Protein AF-A0A959TA60-F1 (afdb_monomer)

Structure (mmCIF, N/CA/C/O backbone):
data_AF-A0A959TA60-F1
#
_entry.id   AF-A0A959TA60-F1
#
loop_
_atom_site.group_PDB
_atom_site.id
_atom_site.type_symbol
_atom_site.label_atom_id
_atom_site.label_alt_id
_atom_site.label_comp_id
_atom_site.label_asym_id
_atom_site.label_entity_id
_atom_site.label_seq_id
_atom_site.pdbx_PDB_ins_code
_atom_site.Cartn_x
_atom_site.Cartn_y
_atom_site.Cartn_z
_atom_site.occupancy
_atom_site.B_iso_or_equiv
_atom_site.auth_seq_id
_atom_site.auth_comp_id
_atom_site.auth_asym_id
_atom_site.auth_atom_id
_atom_site.pdbx_PDB_model_num
ATOM 1 N N . LEU A 1 1 ? 6.168 11.344 -14.349 1.00 77.06 1 LEU A N 1
ATOM 2 C CA . LEU A 1 1 ? 4.794 11.083 -13.852 1.00 77.06 1 LEU A CA 1
ATOM 3 C C . LEU A 1 1 ? 4.027 10.081 -14.720 1.00 77.06 1 LEU A C 1
ATOM 5 O O . LEU A 1 1 ? 3.340 9.254 -14.144 1.00 77.06 1 LEU A O 1
ATOM 9 N N . LEU A 1 2 ? 4.184 10.083 -16.054 1.00 93.94 2 LEU A N 1
ATOM 10 C CA . LEU A 1 2 ? 3.499 9.138 -16.956 1.00 93.94 2 LEU A CA 1
ATOM 11 C C . LEU A 1 2 ? 3.677 7.653 -16.580 1.00 93.94 2 LEU A C 1
ATOM 13 O O . LEU A 1 2 ? 2.682 6.957 -16.420 1.00 93.94 2 LEU A O 1
ATOM 17 N N . GLY A 1 3 ? 4.916 7.189 -16.363 1.00 94.81 3 GLY A N 1
ATOM 18 C CA . GLY A 1 3 ? 5.175 5.788 -15.992 1.00 94.81 3 GLY A CA 1
ATOM 19 C C . GLY A 1 3 ? 4.431 5.335 -14.729 1.00 94.81 3 GLY A C 1
ATOM 20 O O . GLY A 1 3 ? 3.925 4.222 -14.689 1.00 94.81 3 GLY A O 1
ATOM 21 N N . PHE A 1 4 ? 4.265 6.221 -13.738 1.00 94.62 4 PHE A N 1
ATOM 22 C CA . PHE A 1 4 ? 3.499 5.918 -12.523 1.00 94.62 4 PHE A CA 1
ATOM 23 C C . PHE A 1 4 ? 2.015 5.704 -12.800 1.00 94.62 4 PHE A C 1
ATOM 25 O O . PHE A 1 4 ? 1.430 4.764 -12.276 1.00 94.62 4 PHE A O 1
ATOM 32 N N . ALA A 1 5 ? 1.410 6.566 -13.619 1.00 97.31 5 ALA A N 1
ATOM 33 C CA . ALA A 1 5 ? -0.002 6.445 -13.962 1.00 97.31 5 ALA A CA 1
ATOM 34 C C . ALA A 1 5 ? -0.274 5.136 -14.720 1.00 97.31 5 ALA A C 1
ATOM 36 O O . ALA A 1 5 ? -1.199 4.409 -14.374 1.00 97.31 5 ALA A O 1
ATOM 37 N N . LEU A 1 6 ? 0.587 4.802 -15.687 1.00 98.06 6 LEU A N 1
ATOM 38 C CA . LEU A 1 6 ? 0.499 3.555 -16.450 1.00 98.06 6 LEU A CA 1
ATOM 39 C C . LEU A 1 6 ? 0.672 2.323 -15.547 1.00 98.06 6 LEU A C 1
ATOM 41 O O . LEU A 1 6 ? -0.109 1.380 -15.642 1.00 98.06 6 LEU A O 1
ATOM 45 N N . GLN A 1 7 ? 1.640 2.350 -14.623 1.00 97.44 7 GLN A N 1
ATOM 46 C CA . GLN A 1 7 ? 1.8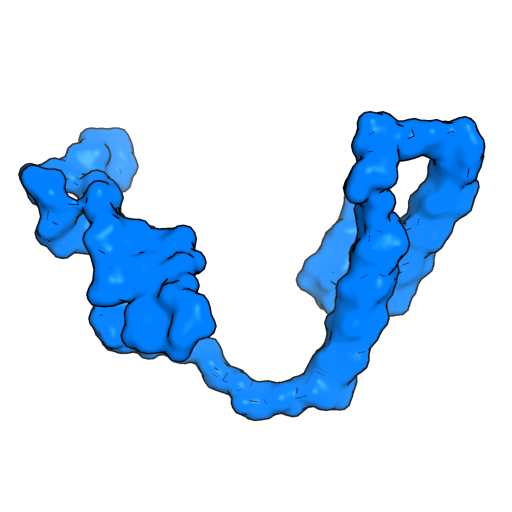56 1.264 -13.662 1.00 97.44 7 GLN A CA 1
ATOM 47 C C . GLN A 1 7 ? 0.634 1.047 -12.757 1.00 97.44 7 GLN A C 1
ATOM 49 O O . GLN A 1 7 ? 0.222 -0.092 -12.563 1.00 97.44 7 GLN A O 1
ATOM 54 N N . LEU A 1 8 ? 0.038 2.117 -12.217 1.00 96.00 8 LEU A N 1
ATOM 55 C CA . LEU A 1 8 ? -1.151 2.018 -11.357 1.00 96.00 8 LEU A CA 1
ATOM 56 C C . LEU A 1 8 ? -2.377 1.471 -12.101 1.00 96.00 8 LEU A C 1
ATOM 58 O O . LEU A 1 8 ? -3.207 0.803 -11.491 1.00 96.00 8 LEU A O 1
ATOM 62 N N . ASN A 1 9 ? -2.461 1.710 -13.410 1.00 97.06 9 ASN A N 1
ATOM 63 C CA . ASN A 1 9 ? -3.510 1.166 -14.272 1.00 97.06 9 ASN A CA 1
ATOM 64 C C . ASN A 1 9 ? -3.224 -0.263 -14.766 1.00 97.06 9 ASN A C 1
ATOM 66 O O . ASN A 1 9 ? -4.048 -0.838 -15.474 1.00 97.06 9 ASN A O 1
ATOM 70 N N . GLY A 1 10 ? -2.070 -0.844 -14.425 1.00 96.88 10 GLY A N 1
ATOM 71 C CA . GLY A 1 10 ? -1.670 -2.167 -14.904 1.00 96.88 10 GLY A CA 1
ATOM 72 C C . GLY A 1 10 ? -1.241 -2.210 -16.373 1.00 96.88 10 GLY A C 1
ATOM 73 O O . GLY A 1 10 ? -1.116 -3.289 -16.950 1.00 96.88 10 GLY A O 1
ATOM 74 N N . GLU A 1 11 ? -0.974 -1.059 -16.992 1.00 98.19 11 GLU A N 1
ATOM 75 C CA . GLU A 1 11 ? -0.438 -0.958 -18.352 1.00 98.19 11 GLU A CA 1
ATOM 76 C C . GLU A 1 11 ? 1.078 -1.219 -18.341 1.00 98.19 11 GLU A C 1
ATOM 78 O O . GLU A 1 11 ? 1.898 -0.334 -18.595 1.00 98.19 11 GLU A O 1
ATOM 83 N N . TRP A 1 12 ? 1.460 -2.449 -17.983 1.00 98.06 12 TRP A N 1
ATOM 84 C CA . TRP A 1 12 ? 2.826 -2.806 -17.587 1.00 98.06 12 TRP A CA 1
ATOM 85 C C . TRP A 1 12 ? 3.885 -2.481 -18.638 1.00 98.06 12 TRP A C 1
ATOM 87 O O . TRP A 1 12 ? 4.910 -1.885 -18.311 1.00 98.06 12 TRP A O 1
ATOM 97 N N . ASP A 1 13 ? 3.652 -2.852 -19.898 1.00 98.06 13 ASP A N 1
ATOM 98 C CA . ASP A 1 13 ? 4.640 -2.647 -20.959 1.00 98.06 13 ASP A CA 1
ATOM 99 C C . ASP A 1 13 ? 4.788 -1.154 -21.300 1.00 98.06 13 ASP A C 1
ATOM 101 O O . ASP A 1 13 ? 5.908 -0.661 -21.433 1.00 98.06 13 ASP A O 1
ATOM 105 N N . ALA A 1 14 ? 3.682 -0.402 -21.336 1.00 98.31 14 ALA A N 1
ATOM 106 C CA . ALA A 1 14 ? 3.711 1.045 -21.550 1.00 98.31 14 ALA A CA 1
ATOM 107 C C . ALA A 1 14 ? 4.407 1.779 -20.389 1.00 98.31 14 ALA A C 1
ATOM 109 O O . ALA A 1 14 ? 5.186 2.710 -20.614 1.00 98.31 14 ALA A O 1
ATOM 110 N N . ALA A 1 15 ? 4.175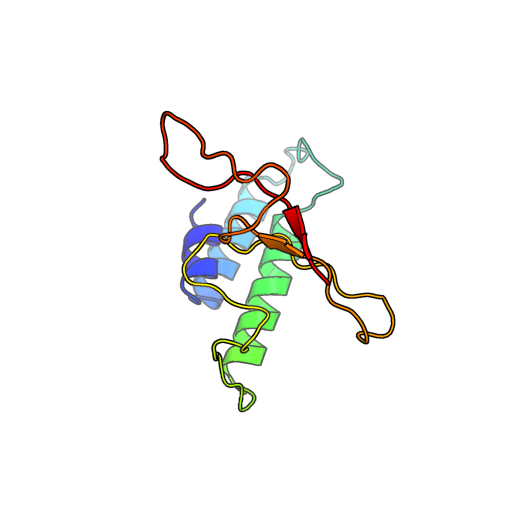 1.340 -19.148 1.00 98.12 15 ALA A N 1
ATOM 111 C CA . ALA A 1 15 ? 4.862 1.861 -17.971 1.00 98.12 15 ALA A CA 1
ATOM 112 C C . ALA A 1 15 ? 6.378 1.625 -18.057 1.00 98.12 15 ALA A C 1
ATOM 114 O O . ALA A 1 15 ? 7.152 2.561 -17.847 1.00 98.12 15 ALA A O 1
ATOM 115 N N . ILE A 1 16 ? 6.805 0.409 -18.429 1.00 97.75 16 ILE A N 1
ATOM 116 C CA . ILE A 1 16 ? 8.222 0.066 -18.634 1.00 97.75 16 ILE A CA 1
ATOM 117 C C . ILE A 1 16 ? 8.849 0.984 -19.687 1.00 97.75 16 ILE A C 1
ATOM 119 O O . ILE A 1 16 ? 9.897 1.571 -19.419 1.00 97.75 16 ILE A O 1
ATOM 123 N N . THR A 1 17 ? 8.200 1.167 -20.842 1.00 98.00 17 THR A N 1
ATOM 124 C CA . THR A 1 17 ? 8.680 2.091 -21.882 1.00 98.00 17 THR A CA 1
ATOM 125 C C . THR A 1 17 ? 8.843 3.508 -21.337 1.00 98.00 17 THR A C 1
ATOM 127 O O . THR A 1 17 ? 9.902 4.112 -21.502 1.00 98.00 17 THR A O 1
ATOM 130 N N . ALA A 1 18 ? 7.845 4.027 -20.617 1.00 96.50 18 ALA A N 1
ATOM 131 C CA . ALA A 1 18 ? 7.902 5.371 -20.048 1.00 96.50 18 ALA A CA 1
ATOM 132 C C . ALA A 1 18 ? 9.029 5.540 -19.007 1.00 96.50 18 ALA A C 1
ATOM 134 O O . ALA A 1 18 ? 9.640 6.611 -18.930 1.00 96.50 18 ALA A O 1
ATOM 135 N N . PHE A 1 19 ? 9.321 4.509 -18.208 1.00 94.38 19 PHE A N 1
ATOM 136 C CA . PHE A 1 19 ? 10.429 4.534 -17.247 1.00 94.38 19 PHE A CA 1
ATOM 137 C C . PHE A 1 19 ? 11.803 4.426 -17.921 1.00 94.38 19 PHE A C 1
ATOM 139 O O . PHE A 1 19 ? 12.717 5.149 -17.523 1.00 94.38 19 PHE A O 1
ATOM 146 N N . GLU A 1 20 ? 11.958 3.596 -18.955 1.00 93.88 20 GLU A N 1
ATOM 147 C CA . GLU A 1 20 ? 13.215 3.510 -19.717 1.00 93.88 20 GLU A CA 1
ATOM 148 C C . GLU A 1 20 ? 13.502 4.811 -20.479 1.00 93.88 20 GLU A C 1
ATOM 150 O O . GLU A 1 20 ? 14.628 5.310 -20.455 1.00 93.88 20 GLU A O 1
ATOM 155 N N . GLU A 1 21 ? 12.482 5.438 -21.073 1.00 93.19 21 GLU A N 1
ATOM 156 C CA . GLU A 1 21 ? 12.632 6.764 -21.679 1.00 93.19 21 GLU A CA 1
ATOM 157 C C . GLU A 1 21 ? 13.054 7.824 -20.656 1.00 93.19 21 GLU A C 1
ATOM 159 O O . GLU A 1 21 ? 13.876 8.693 -20.956 1.00 93.19 21 GLU A O 1
ATOM 164 N N . HIS A 1 22 ? 12.489 7.782 -19.444 1.00 89.44 22 HIS A N 1
ATOM 165 C CA . HIS A 1 22 ? 12.897 8.684 -18.371 1.00 89.44 22 HIS A CA 1
ATOM 166 C C . HIS A 1 22 ? 14.373 8.482 -18.018 1.00 89.44 22 HIS A C 1
ATOM 168 O O . HIS A 1 22 ? 15.115 9.463 -17.991 1.00 89.44 22 HIS A O 1
ATOM 174 N N . LYS A 1 23 ? 14.816 7.229 -17.843 1.00 87.06 23 LYS A N 1
ATOM 175 C CA . LYS A 1 23 ? 16.231 6.907 -17.604 1.00 87.06 23 LYS A CA 1
ATOM 176 C C . LYS A 1 23 ? 17.124 7.450 -18.709 1.00 87.06 23 LYS A C 1
ATOM 178 O O . LYS A 1 23 ? 18.126 8.086 -18.406 1.00 87.06 23 LYS A O 1
ATOM 183 N N . GLN A 1 24 ? 16.743 7.250 -19.971 1.00 88.38 24 GLN A N 1
ATOM 184 C CA . GLN A 1 24 ? 17.517 7.725 -21.115 1.00 88.38 24 GLN A CA 1
ATOM 185 C C . GLN A 1 24 ? 17.638 9.255 -21.138 1.00 88.38 24 GLN A C 1
ATOM 187 O O . GLN A 1 24 ? 18.722 9.784 -21.376 1.00 88.38 24 GLN A O 1
ATOM 192 N N . ARG A 1 25 ? 16.543 9.977 -20.868 1.00 86.62 25 ARG A N 1
A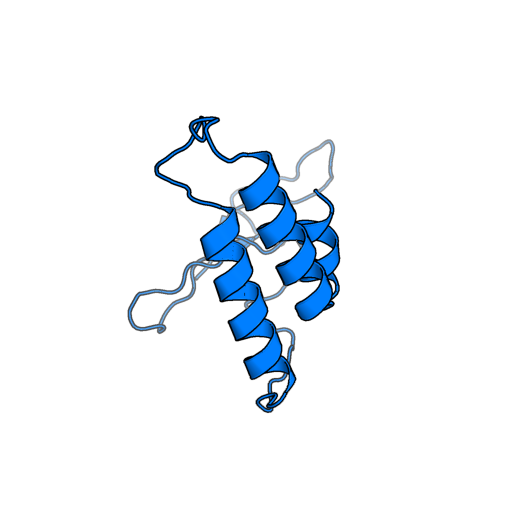TOM 193 C CA . ARG A 1 25 ? 16.534 11.453 -20.823 1.00 86.62 25 ARG A CA 1
ATOM 194 C C . ARG A 1 25 ? 17.302 12.019 -19.628 1.00 86.62 25 ARG A C 1
ATOM 196 O O . ARG A 1 25 ? 17.786 13.143 -19.702 1.00 86.62 25 ARG A O 1
ATOM 203 N N . SER A 1 26 ? 17.407 11.254 -18.548 1.00 80.44 26 SER A N 1
ATOM 204 C CA . SER A 1 26 ? 18.130 11.629 -17.332 1.00 80.44 26 SER A CA 1
ATOM 205 C C . SER A 1 26 ? 19.591 11.165 -17.324 1.00 80.44 26 SER A C 1
ATOM 207 O O . SER A 1 26 ? 20.290 11.390 -16.338 1.00 80.44 26 SER A O 1
ATOM 209 N N . LEU A 1 27 ? 20.086 10.549 -18.406 1.00 76.88 27 LEU A N 1
ATOM 210 C CA . LEU A 1 27 ? 21.492 10.153 -18.515 1.00 76.88 27 LEU A CA 1
ATOM 211 C C . LEU A 1 27 ? 22.414 11.364 -18.318 1.00 76.88 27 LEU A C 1
ATOM 213 O O . LEU A 1 27 ? 22.285 12.383 -18.991 1.00 76.88 27 LEU A O 1
ATOM 217 N N . GLY A 1 28 ? 23.364 11.236 -17.392 1.00 72.31 28 GLY A N 1
ATOM 218 C CA . GLY A 1 28 ? 24.322 12.296 -17.069 1.00 72.31 28 GLY A CA 1
ATOM 219 C C . GLY A 1 28 ? 23.795 13.375 -16.119 1.00 72.31 28 GLY A C 1
ATOM 220 O O . GLY A 1 28 ? 24.572 14.237 -15.715 1.00 72.31 28 GLY A O 1
ATOM 221 N N . ILE A 1 29 ? 22.523 13.313 -15.713 1.00 74.19 29 ILE A N 1
ATOM 222 C CA . ILE A 1 29 ? 21.985 14.100 -14.601 1.00 74.19 29 ILE A CA 1
ATOM 223 C C . ILE A 1 29 ? 22.007 13.185 -13.374 1.00 74.19 29 ILE A C 1
ATOM 225 O O . ILE A 1 29 ? 21.266 12.200 -13.353 1.00 74.19 29 ILE A O 1
ATOM 229 N N . PRO A 1 30 ? 22.858 13.451 -12.366 1.00 67.00 30 PRO A N 1
ATOM 230 C CA . PRO A 1 30 ? 22.840 12.679 -11.133 1.00 67.00 30 PRO A CA 1
ATOM 231 C C . PRO A 1 30 ? 21.439 12.743 -10.531 1.00 67.00 30 PRO A C 1
ATOM 233 O O . PRO A 1 30 ? 20.887 13.835 -10.382 1.00 67.00 30 PRO A O 1
ATOM 236 N N . ASP A 1 31 ? 20.867 11.584 -10.206 1.00 67.69 31 ASP A N 1
ATOM 237 C CA . ASP A 1 31 ? 19.630 11.551 -9.436 1.00 67.69 31 ASP A CA 1
ATOM 238 C C . ASP A 1 31 ? 19.892 12.316 -8.126 1.00 67.69 31 ASP A C 1
ATOM 240 O O . ASP A 1 31 ? 20.868 11.991 -7.440 1.00 67.69 31 ASP A O 1
ATOM 244 N N . PRO A 1 32 ? 19.107 13.358 -7.791 1.00 68.56 32 PRO A N 1
ATOM 245 C CA . PRO A 1 32 ? 19.257 14.062 -6.520 1.00 68.56 32 PRO A CA 1
ATOM 246 C C . PRO A 1 32 ? 19.066 13.129 -5.313 1.00 68.56 32 PRO A C 1
ATOM 248 O O . PRO A 1 32 ? 19.547 13.439 -4.224 1.00 68.56 32 PRO A O 1
ATOM 251 N N . GLU A 1 33 ? 18.428 11.971 -5.510 1.00 68.56 33 GLU A N 1
ATOM 252 C CA . GLU A 1 33 ? 18.257 10.908 -4.523 1.00 68.56 33 GLU A CA 1
ATOM 253 C C . GLU A 1 33 ? 18.896 9.589 -5.011 1.00 68.56 33 GLU A C 1
ATOM 255 O O . GLU A 1 33 ? 18.206 8.599 -5.248 1.00 68.56 33 GLU A O 1
ATOM 260 N N . PRO A 1 34 ? 20.234 9.501 -5.120 1.00 62.25 34 PRO A N 1
ATOM 261 C CA . PRO A 1 34 ? 20.910 8.374 -5.772 1.00 62.25 34 PRO A CA 1
ATOM 262 C C . PRO A 1 34 ? 20.756 7.035 -5.029 1.00 62.25 34 PRO A C 1
ATOM 264 O O . PRO A 1 34 ? 20.936 5.974 -5.624 1.00 62.25 34 PRO A O 1
ATOM 267 N N . MET A 1 35 ? 20.390 7.057 -3.740 1.00 56.72 35 MET A N 1
ATOM 268 C CA . MET A 1 35 ? 20.029 5.846 -2.983 1.00 56.72 35 MET A CA 1
ATOM 269 C C . MET A 1 35 ? 18.667 5.268 -3.394 1.00 56.72 35 MET A C 1
ATOM 271 O O . MET A 1 35 ? 18.379 4.106 -3.114 1.00 56.72 35 MET A O 1
ATOM 275 N N . TYR A 1 36 ? 17.841 6.057 -4.078 1.00 57.31 36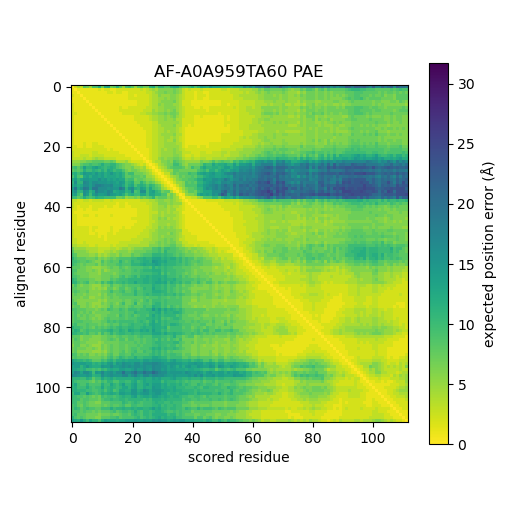 TYR A N 1
ATOM 276 C CA . TYR A 1 36 ? 16.531 5.681 -4.577 1.00 57.31 36 TYR A CA 1
ATOM 277 C C . TYR A 1 36 ? 16.552 5.728 -6.100 1.00 57.31 36 TYR A C 1
ATOM 279 O O . TYR A 1 36 ? 15.891 6.564 -6.701 1.00 57.31 36 TYR A O 1
ATOM 287 N N . ASN A 1 37 ? 17.273 4.803 -6.744 1.00 62.56 37 ASN A N 1
ATOM 288 C CA . ASN A 1 37 ? 17.127 4.589 -8.186 1.00 62.56 37 ASN A CA 1
ATOM 289 C C . ASN A 1 37 ? 15.690 4.129 -8.483 1.00 62.56 37 ASN A C 1
ATOM 291 O O . ASN A 1 37 ? 15.356 2.940 -8.474 1.00 62.56 37 ASN A O 1
ATOM 295 N N . ARG A 1 38 ? 14.808 5.112 -8.670 1.00 76.19 38 ARG A N 1
ATOM 296 C CA . ARG A 1 38 ? 13.367 4.911 -8.742 1.00 76.19 38 ARG A CA 1
ATOM 297 C C . ARG A 1 38 ? 13.024 4.119 -9.993 1.00 76.19 38 ARG A C 1
ATOM 299 O O . ARG A 1 38 ? 12.297 3.138 -9.899 1.00 76.19 38 ARG A O 1
ATOM 306 N N . ALA A 1 39 ? 13.566 4.499 -11.147 1.00 86.69 39 ALA A N 1
ATOM 307 C CA . ALA A 1 39 ? 13.136 3.945 -12.425 1.00 86.69 39 ALA A CA 1
ATOM 308 C C . ALA A 1 39 ? 13.409 2.439 -12.563 1.00 86.69 39 ALA A C 1
ATOM 310 O O . ALA A 1 39 ? 12.499 1.709 -12.948 1.00 86.69 39 ALA A O 1
ATOM 311 N N . ASP A 1 40 ? 14.600 1.952 -12.194 1.00 88.44 40 ASP A N 1
ATOM 312 C CA . ASP A 1 40 ? 14.902 0.512 -12.268 1.00 88.44 40 ASP A CA 1
ATOM 313 C C . ASP A 1 40 ? 14.028 -0.314 -11.324 1.00 88.44 40 ASP A C 1
ATOM 315 O O . ASP A 1 40 ? 13.541 -1.384 -11.704 1.00 88.44 40 ASP A O 1
ATOM 319 N N . ARG A 1 41 ? 13.759 0.210 -10.121 1.00 90.50 41 ARG A N 1
ATOM 320 C CA . ARG A 1 41 ? 12.820 -0.417 -9.187 1.00 90.50 41 ARG A CA 1
ATOM 321 C C . ARG A 1 41 ? 11.423 -0.510 -9.799 1.00 90.50 41 ARG A C 1
ATOM 323 O O . ARG A 1 41 ? 10.847 -1.592 -9.814 1.00 90.50 41 ARG A O 1
ATOM 330 N N . TYR A 1 42 ? 10.899 0.585 -10.347 1.00 93.44 42 TYR A N 1
ATOM 331 C CA . TYR A 1 42 ? 9.562 0.593 -10.945 1.00 93.44 42 TYR A CA 1
ATOM 332 C C . TYR A 1 42 ? 9.464 -0.299 -12.191 1.00 93.44 42 TYR A C 1
ATOM 334 O O . TYR A 1 42 ? 8.449 -0.963 -12.387 1.00 93.44 42 TYR A O 1
ATOM 342 N N . ILE A 1 43 ? 10.524 -0.405 -12.997 1.00 95.25 43 ILE A N 1
ATOM 343 C CA . ILE A 1 43 ? 10.591 -1.370 -14.106 1.00 95.25 43 ILE A CA 1
ATOM 344 C C . ILE A 1 43 ? 10.519 -2.809 -13.576 1.00 95.25 43 ILE A C 1
ATOM 346 O O . ILE A 1 43 ? 9.779 -3.629 -14.126 1.00 95.25 43 ILE A O 1
ATOM 350 N N . ALA A 1 44 ? 11.256 -3.130 -12.507 1.00 96.12 44 ALA A N 1
ATOM 351 C CA . ALA A 1 44 ? 11.194 -4.446 -11.872 1.00 96.12 44 ALA A CA 1
ATOM 352 C C . ALA A 1 44 ? 9.795 -4.740 -11.300 1.00 96.12 44 ALA A C 1
ATOM 354 O O . ALA A 1 44 ? 9.254 -5.821 -11.529 1.00 96.12 44 ALA A O 1
ATOM 355 N N . GLU A 1 45 ? 9.171 -3.766 -10.637 1.00 96.31 45 GLU A N 1
ATOM 356 C CA . GLU A 1 45 ? 7.791 -3.862 -10.151 1.00 96.31 45 GLU A CA 1
ATOM 357 C C . GLU A 1 45 ? 6.793 -4.092 -11.296 1.00 96.31 45 GLU A C 1
ATOM 359 O O . GLU A 1 45 ? 5.941 -4.967 -11.177 1.00 96.31 45 GLU A O 1
ATOM 364 N N . CYS A 1 46 ? 6.919 -3.389 -12.428 1.00 98.00 46 CYS A N 1
ATOM 365 C CA . CYS A 1 46 ? 6.059 -3.600 -13.600 1.00 98.00 46 CYS A CA 1
ATOM 366 C C . CYS A 1 46 ? 6.224 -5.007 -14.191 1.00 98.00 46 CYS A C 1
ATOM 368 O O . CYS A 1 46 ? 5.240 -5.644 -14.563 1.00 98.00 46 CYS A O 1
ATOM 370 N N . ARG A 1 47 ? 7.458 -5.528 -14.253 1.00 97.88 47 ARG A N 1
ATOM 371 C CA . ARG A 1 47 ? 7.726 -6.906 -14.708 1.00 97.88 47 ARG A CA 1
ATOM 372 C C . ARG A 1 47 ? 7.093 -7.938 -13.774 1.00 97.88 47 ARG A C 1
ATOM 374 O O . ARG A 1 47 ? 6.494 -8.901 -14.255 1.00 97.88 47 ARG A O 1
ATOM 381 N N . ASN A 1 48 ? 7.188 -7.714 -12.464 1.00 97.00 48 ASN A N 1
ATOM 382 C CA . ASN A 1 48 ? 6.525 -8.545 -11.462 1.00 97.00 48 ASN A CA 1
ATOM 383 C C . ASN A 1 48 ? 5.001 -8.468 -11.607 1.00 97.00 48 ASN A C 1
ATOM 385 O O . ASN A 1 48 ? 4.358 -9.509 -11.680 1.00 97.00 48 ASN A O 1
ATOM 389 N N . GLY A 1 49 ? 4.441 -7.260 -11.730 1.00 96.12 49 GLY A N 1
ATOM 390 C CA . GLY A 1 49 ? 3.014 -7.024 -11.960 1.00 96.12 49 GLY A CA 1
ATOM 391 C C . GLY A 1 49 ? 2.507 -7.777 -13.185 1.00 96.12 49 GLY A C 1
ATOM 392 O O . GLY A 1 49 ? 1.569 -8.556 -13.072 1.00 96.12 49 GLY A O 1
ATOM 393 N N . ARG A 1 50 ? 3.206 -7.671 -14.322 1.00 97.25 50 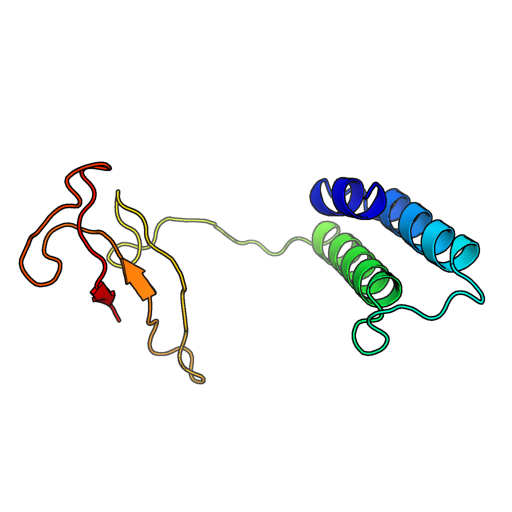ARG A N 1
ATOM 394 C CA . ARG A 1 50 ? 2.883 -8.421 -15.545 1.00 97.25 50 ARG A CA 1
ATOM 395 C C . ARG A 1 50 ? 2.846 -9.932 -15.321 1.00 97.25 50 ARG A C 1
ATOM 397 O O . ARG A 1 50 ? 1.916 -10.590 -15.776 1.00 97.25 50 ARG A O 1
ATOM 404 N N . SER A 1 51 ? 3.845 -10.476 -14.625 1.00 96.00 51 SER A N 1
ATOM 405 C CA . SER A 1 51 ? 3.925 -11.910 -14.318 1.00 96.00 51 SER A CA 1
ATOM 406 C C . SER A 1 51 ? 2.783 -12.366 -13.401 1.00 96.00 51 SER A C 1
ATOM 408 O O . SER A 1 51 ? 2.092 -13.339 -13.695 1.00 96.00 51 SER A O 1
ATOM 410 N N . LEU A 1 52 ? 2.538 -11.623 -12.318 1.00 94.56 52 LEU A N 1
ATOM 411 C CA . LEU A 1 52 ? 1.499 -11.930 -11.333 1.00 94.56 52 LEU A CA 1
ATOM 412 C C . LEU A 1 52 ? 0.089 -11.778 -11.920 1.00 94.56 52 LEU A C 1
ATOM 414 O O . LEU A 1 52 ? -0.776 -12.606 -11.650 1.00 94.56 52 LEU A O 1
ATOM 418 N N . SER A 1 53 ? -0.139 -10.771 -12.770 1.00 93.69 53 SER A N 1
ATOM 419 C CA . SER A 1 53 ? -1.411 -10.586 -13.479 1.00 93.69 53 SER A CA 1
ATOM 420 C C . SER A 1 53 ? -1.686 -11.688 -14.503 1.00 93.69 53 SER A C 1
ATOM 422 O O . SER A 1 53 ? -2.847 -11.997 -14.752 1.00 93.69 53 SER A O 1
ATOM 424 N N . ALA A 1 54 ? -0.647 -12.287 -15.093 1.00 94.94 54 ALA A N 1
ATOM 425 C CA . ALA A 1 54 ? -0.805 -13.389 -16.042 1.00 94.94 54 ALA A CA 1
ATOM 426 C C . ALA A 1 54 ? -1.176 -14.721 -15.364 1.00 94.94 54 ALA A C 1
ATOM 428 O O . ALA A 1 54 ? -1.734 -15.602 -16.016 1.00 94.94 54 ALA A O 1
ATOM 429 N N . SER A 1 55 ? -0.879 -14.873 -14.071 1.00 94.19 55 SER A N 1
ATOM 430 C CA . SER A 1 55 ? -1.181 -16.075 -13.289 1.00 94.19 55 SER A CA 1
ATOM 431 C C . SER A 1 55 ? -1.759 -15.697 -11.920 1.00 94.19 55 SER A C 1
ATOM 433 O O . SER A 1 55 ? -1.078 -15.860 -10.901 1.00 94.19 55 SER A O 1
ATOM 435 N N . PRO A 1 56 ? -3.003 -15.187 -11.871 1.00 90.62 56 PRO A N 1
ATOM 436 C CA . PRO A 1 56 ? -3.611 -14.770 -10.619 1.00 90.62 56 PRO A CA 1
ATOM 437 C C . PRO A 1 56 ? -3.792 -15.970 -9.688 1.00 90.62 56 PRO A C 1
ATOM 439 O O . PRO A 1 56 ? -4.278 -17.029 -10.090 1.00 90.62 56 PRO A O 1
ATOM 442 N N . ILE A 1 57 ? -3.421 -15.793 -8.423 1.00 90.94 57 ILE A N 1
ATOM 443 C CA . ILE A 1 57 ? -3.794 -16.740 -7.375 1.00 90.94 57 ILE A CA 1
ATOM 444 C C . ILE A 1 57 ? -5.264 -16.513 -6.995 1.00 90.94 57 ILE A C 1
ATOM 446 O O . ILE A 1 57 ? -5.712 -15.363 -6.990 1.00 90.94 57 ILE A O 1
ATOM 450 N N . PRO A 1 58 ? -6.026 -17.565 -6.653 1.00 91.31 58 PRO A N 1
ATOM 451 C CA . PRO A 1 58 ? -7.343 -17.397 -6.056 1.00 91.31 58 PRO A CA 1
ATOM 452 C C . PRO A 1 58 ? -7.186 -16.687 -4.708 1.00 91.31 58 PRO A C 1
ATOM 454 O O . PRO A 1 58 ? -6.752 -17.283 -3.725 1.00 91.31 58 PRO A O 1
ATOM 457 N N . ALA A 1 59 ? -7.492 -15.396 -4.686 1.00 88.94 59 ALA A N 1
ATOM 458 C CA . ALA A 1 59 ? -7.489 -14.570 -3.493 1.00 88.94 59 ALA A CA 1
ATOM 459 C C . ALA A 1 59 ? -8.841 -13.871 -3.381 1.00 88.94 59 ALA A C 1
ATOM 461 O O . ALA A 1 59 ? -9.385 -13.383 -4.373 1.00 88.94 59 ALA A O 1
ATOM 462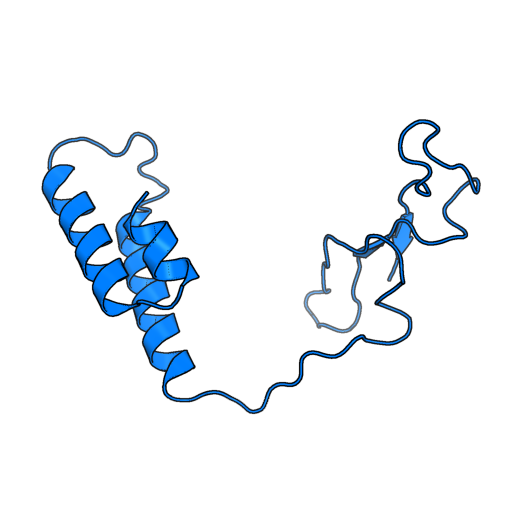 N N . GLU A 1 60 ? -9.372 -13.822 -2.167 1.00 90.31 60 GLU A N 1
ATOM 463 C CA . GLU A 1 60 ? -10.597 -13.104 -1.849 1.00 90.31 60 GLU A CA 1
ATOM 464 C C . GLU A 1 60 ? -10.243 -11.878 -1.012 1.00 90.31 60 GLU A C 1
ATOM 466 O O . GLU A 1 60 ? -9.483 -11.965 -0.046 1.00 90.31 60 GLU A O 1
ATOM 471 N N . VAL A 1 61 ? -10.798 -10.728 -1.389 1.00 90.44 61 VAL A N 1
ATOM 472 C CA . VAL A 1 61 ? -10.745 -9.522 -0.566 1.00 90.44 61 VAL A CA 1
ATOM 473 C C . VAL A 1 61 ? -12.077 -9.416 0.154 1.00 90.44 61 VAL A C 1
ATOM 475 O O . VAL A 1 61 ? -13.090 -9.064 -0.447 1.00 90.44 61 VAL A O 1
ATOM 478 N N . ALA A 1 62 ? -12.061 -9.729 1.444 1.00 92.94 62 ALA A N 1
ATOM 479 C CA . ALA A 1 62 ? -13.228 -9.683 2.306 1.00 92.94 62 ALA A CA 1
ATOM 480 C C . ALA A 1 62 ? -12.939 -8.849 3.555 1.00 92.94 62 ALA A C 1
ATOM 482 O O . ALA A 1 62 ? -11.793 -8.701 3.981 1.00 92.94 62 ALA A O 1
ATOM 483 N N . LEU A 1 63 ? -14.004 -8.318 4.153 1.00 92.31 63 LEU A N 1
ATOM 484 C CA . LEU A 1 63 ? -13.916 -7.716 5.476 1.00 92.31 63 LEU A CA 1
ATOM 485 C C . LEU A 1 63 ? -13.709 -8.821 6.509 1.00 92.31 63 LEU A C 1
ATOM 487 O O . LEU A 1 63 ? -14.445 -9.807 6.525 1.00 92.31 63 LEU A O 1
ATOM 491 N N . VAL A 1 64 ? -12.740 -8.629 7.396 1.00 90.75 64 VAL A N 1
ATOM 492 C CA . VAL A 1 64 ? -12.460 -9.545 8.495 1.00 90.75 64 VAL A CA 1
ATOM 493 C C . VAL A 1 64 ? -13.197 -9.052 9.744 1.00 90.75 64 VAL A C 1
ATOM 495 O O . VAL A 1 64 ? -12.889 -7.960 10.239 1.00 90.75 64 VAL A O 1
ATOM 498 N N . PRO A 1 65 ? -14.170 -9.820 10.277 1.00 91.12 65 PRO A N 1
ATOM 499 C CA . PRO A 1 65 ? -14.885 -9.449 11.493 1.00 91.12 65 PRO A CA 1
ATOM 500 C C . PRO A 1 65 ? -13.927 -9.175 12.657 1.00 91.12 65 PRO A C 1
ATOM 502 O O . PRO A 1 65 ? -12.985 -9.926 12.889 1.00 91.12 65 PRO A O 1
ATOM 505 N N . GLY A 1 66 ? -14.163 -8.086 13.388 1.00 89.44 66 GLY A N 1
ATOM 506 C CA . GLY A 1 66 ? -13.319 -7.655 14.511 1.00 89.44 66 GLY A CA 1
ATOM 507 C C . GLY A 1 66 ? -12.109 -6.806 14.105 1.00 89.44 66 GLY A C 1
ATOM 508 O O . GLY A 1 66 ? -11.736 -5.894 14.847 1.00 89.44 66 GLY A O 1
ATOM 509 N N . ILE A 1 67 ? -11.559 -7.020 12.906 1.00 92.00 67 ILE A N 1
ATOM 510 C CA . ILE A 1 67 ? -10.485 -6.180 12.361 1.00 92.00 67 ILE A CA 1
ATOM 511 C C . ILE A 1 67 ? -11.085 -4.978 11.645 1.00 92.00 67 ILE A C 1
ATOM 513 O O . ILE A 1 67 ? -10.792 -3.848 12.020 1.00 92.00 67 ILE A O 1
ATOM 517 N N . ASN A 1 68 ? -11.954 -5.196 10.657 1.00 94.44 68 ASN A N 1
ATOM 518 C CA . ASN A 1 68 ? -12.586 -4.100 9.932 1.00 94.44 68 ASN A CA 1
ATOM 519 C C . ASN A 1 68 ? -13.801 -3.551 10.687 1.00 94.44 68 ASN A C 1
ATOM 521 O O . ASN A 1 68 ? -14.602 -4.292 11.260 1.00 94.44 68 ASN A O 1
ATOM 525 N N . SER A 1 69 ? -13.956 -2.235 10.634 1.00 93.81 69 SER A N 1
ATOM 526 C CA . SER A 1 69 ? -15.066 -1.477 11.190 1.00 93.81 69 SER A CA 1
ATOM 527 C C . SER A 1 69 ? -15.690 -0.572 10.123 1.00 93.81 69 SER A C 1
ATOM 529 O O . SER A 1 69 ? -15.189 -0.434 9.010 1.00 93.81 69 SER A O 1
ATOM 531 N N . ALA A 1 70 ? -16.803 0.073 10.472 1.00 93.12 70 ALA A N 1
ATOM 532 C CA . ALA A 1 70 ? -17.397 1.122 9.642 1.00 93.12 70 ALA A CA 1
ATOM 533 C C . ALA A 1 70 ? -16.632 2.464 9.722 1.00 93.12 70 ALA A C 1
ATOM 535 O O . ALA A 1 70 ? -17.057 3.450 9.121 1.00 93.12 70 ALA A O 1
ATOM 536 N N . HIS A 1 71 ? -15.546 2.522 10.498 1.00 94.06 71 HIS A N 1
ATOM 537 C CA . HIS A 1 71 ? -14.713 3.702 10.710 1.00 94.06 71 HIS A CA 1
ATOM 538 C C . HIS A 1 71 ? -13.338 3.514 10.059 1.00 94.06 71 HIS A C 1
ATOM 540 O O . HIS A 1 71 ? -13.020 2.450 9.537 1.00 94.06 71 HIS A O 1
ATOM 546 N N . ALA A 1 72 ? -12.508 4.559 10.085 1.00 94.62 72 ALA A N 1
ATOM 547 C CA . ALA A 1 72 ? -11.147 4.466 9.580 1.00 94.62 72 ALA A CA 1
ATOM 548 C C . ALA A 1 72 ? -10.326 3.464 10.412 1.00 94.62 72 ALA A C 1
ATOM 550 O O . ALA A 1 72 ? -10.094 3.690 11.602 1.00 94.62 72 ALA A O 1
ATOM 551 N N . ASP A 1 73 ? -9.877 2.396 9.753 1.00 95.50 73 ASP A N 1
ATOM 552 C CA . ASP A 1 73 ? -8.914 1.413 10.247 1.00 95.50 73 ASP A CA 1
ATOM 553 C C . ASP A 1 73 ? -7.677 1.456 9.340 1.00 95.50 73 ASP A C 1
ATOM 555 O O . ASP A 1 73 ? -7.801 1.359 8.117 1.00 95.50 73 ASP A O 1
ATOM 559 N N . TYR A 1 74 ? -6.486 1.654 9.905 1.00 96.00 74 TYR A N 1
ATOM 560 C CA . TYR A 1 74 ? -5.271 1.871 9.115 1.00 96.00 74 TYR A CA 1
ATOM 561 C C . TYR A 1 74 ? -3.991 1.538 9.879 1.00 96.00 74 TYR A C 1
ATOM 563 O O . TYR A 1 74 ? -3.991 1.309 11.085 1.00 96.00 74 TYR A O 1
ATOM 571 N N . GLY A 1 75 ? -2.878 1.525 9.143 1.00 96.00 75 GLY A N 1
ATOM 572 C CA . GLY A 1 75 ? -1.558 1.202 9.677 1.00 96.00 75 GLY A CA 1
ATOM 573 C C . GLY A 1 75 ? -1.450 -0.225 10.228 1.00 96.00 75 GLY A C 1
ATOM 574 O O . GLY A 1 75 ? -1.011 -0.364 11.367 1.00 96.00 75 GLY A O 1
ATOM 575 N N . PRO A 1 76 ? -1.854 -1.271 9.475 1.00 95.88 76 PRO A N 1
ATOM 576 C CA . PRO A 1 76 ? -1.677 -2.650 9.917 1.00 95.88 76 PRO A CA 1
ATOM 577 C C . PRO A 1 76 ? -0.187 -2.977 10.087 1.00 95.88 76 PRO A C 1
ATOM 579 O O . PRO A 1 76 ? 0.623 -2.715 9.197 1.00 95.88 76 PRO A O 1
ATOM 582 N N . LEU A 1 77 ? 0.159 -3.584 11.218 1.00 97.31 77 LEU A N 1
ATOM 583 C CA . LEU A 1 77 ? 1.500 -4.017 11.580 1.00 97.31 77 LEU A CA 1
ATOM 584 C C . LEU A 1 77 ? 1.433 -5.444 12.148 1.00 97.31 77 LEU A C 1
ATOM 586 O O . LEU A 1 77 ? 1.173 -5.620 13.343 1.00 97.31 77 LEU A O 1
ATOM 590 N N . PRO A 1 78 ? 1.630 -6.475 11.308 1.00 96.31 78 PRO A N 1
ATOM 591 C CA . PRO A 1 78 ? 1.693 -7.847 11.786 1.00 96.31 78 PRO A CA 1
ATOM 592 C C . PRO A 1 78 ? 2.992 -8.088 12.563 1.00 96.31 78 PRO A C 1
ATOM 594 O O . PRO A 1 78 ? 4.048 -7.544 12.227 1.00 96.31 78 PRO A O 1
ATOM 597 N N . THR A 1 79 ? 2.933 -8.935 13.587 1.00 97.06 79 THR A N 1
ATOM 598 C CA . THR A 1 79 ? 4.134 -9.475 14.232 1.00 97.06 79 THR A CA 1
ATOM 599 C C . THR A 1 79 ? 4.914 -10.367 13.266 1.00 97.06 79 THR A C 1
ATOM 601 O O . THR A 1 79 ? 4.378 -10.866 12.278 1.00 97.06 79 THR A O 1
ATOM 604 N N . ALA A 1 80 ? 6.206 -10.578 13.536 1.00 96.94 80 ALA A N 1
ATOM 605 C CA . ALA A 1 80 ? 7.086 -11.338 12.642 1.00 96.94 80 ALA A CA 1
ATOM 606 C C . ALA A 1 80 ? 6.639 -12.798 12.427 1.00 96.94 80 ALA A C 1
ATOM 608 O O . ALA A 1 80 ? 6.905 -13.377 11.378 1.00 96.94 80 ALA A O 1
ATOM 609 N N . ASP A 1 81 ? 5.959 -13.383 13.413 1.00 96.56 81 ASP A N 1
ATOM 610 C CA . ASP A 1 81 ? 5.356 -14.718 13.353 1.00 96.56 81 ASP A CA 1
ATOM 611 C C . ASP A 1 81 ? 3.947 -14.723 12.726 1.00 96.56 81 ASP A C 1
ATOM 613 O O . ASP A 1 81 ? 3.353 -15.786 12.559 1.00 96.56 81 ASP A O 1
ATOM 617 N N . GLY A 1 82 ? 3.400 -13.548 12.396 1.00 93.50 82 GLY A N 1
ATOM 618 C CA . GLY A 1 82 ? 2.060 -13.369 11.842 1.00 93.50 82 GLY A CA 1
ATOM 619 C C . GLY A 1 82 ? 0.915 -13.672 12.812 1.00 93.50 82 GLY A C 1
ATOM 620 O O . GLY A 1 82 ? -0.229 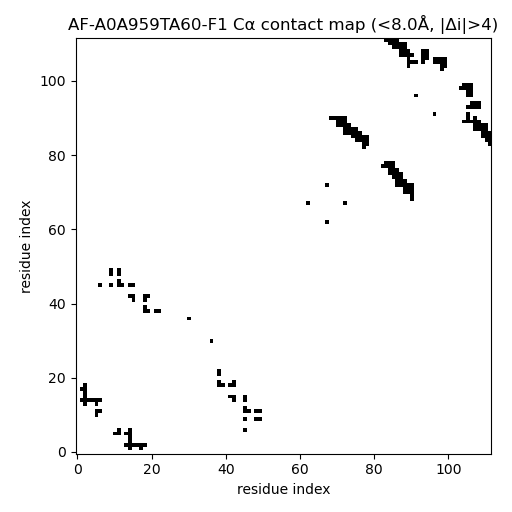-13.740 12.369 1.00 93.50 82 GLY A O 1
ATOM 621 N N . SER A 1 83 ? 1.189 -13.875 14.106 1.00 94.75 83 SER A N 1
ATOM 622 C CA . SER A 1 83 ? 0.173 -14.295 15.082 1.00 94.75 83 SER A CA 1
ATOM 623 C C . SER A 1 83 ? -0.693 -13.147 15.604 1.00 94.75 83 SER A C 1
ATOM 625 O O . SER A 1 83 ? -1.821 -13.383 16.033 1.00 94.75 83 SER A O 1
ATOM 627 N N . THR A 1 84 ? -0.182 -11.915 15.568 1.00 95.44 84 THR A N 1
ATOM 628 C CA . THR A 1 84 ? -0.866 -10.716 16.067 1.00 95.44 84 THR A CA 1
ATOM 629 C C . THR A 1 84 ? -0.826 -9.616 15.014 1.00 95.44 84 THR A C 1
ATOM 631 O O . THR A 1 84 ? 0.205 -9.406 14.371 1.00 95.44 84 THR A O 1
ATOM 634 N N . LEU A 1 85 ? -1.930 -8.884 14.854 1.00 95.69 85 LEU A N 1
ATOM 635 C CA . LEU A 1 85 ? -2.013 -7.738 13.955 1.00 95.69 85 LEU A CA 1
ATOM 636 C C . LEU A 1 85 ? -2.318 -6.478 14.754 1.00 95.69 85 LEU A C 1
ATOM 638 O O . LEU A 1 85 ? -3.461 -6.252 15.125 1.00 95.69 85 LEU A O 1
ATOM 642 N N . TYR A 1 86 ? -1.325 -5.613 14.936 1.00 97.25 86 TYR A N 1
ATOM 643 C CA . TYR A 1 86 ? -1.581 -4.288 15.486 1.00 97.25 86 TYR A CA 1
ATOM 644 C C . TYR A 1 86 ? -2.122 -3.361 14.403 1.00 97.25 86 TYR A C 1
ATOM 646 O O . TYR A 1 86 ? -1.645 -3.387 13.271 1.00 97.25 86 TYR A O 1
ATOM 654 N N . PHE A 1 87 ? -3.096 -2.520 14.727 1.00 97.00 87 PHE A N 1
ATOM 655 C CA . PHE A 1 87 ? -3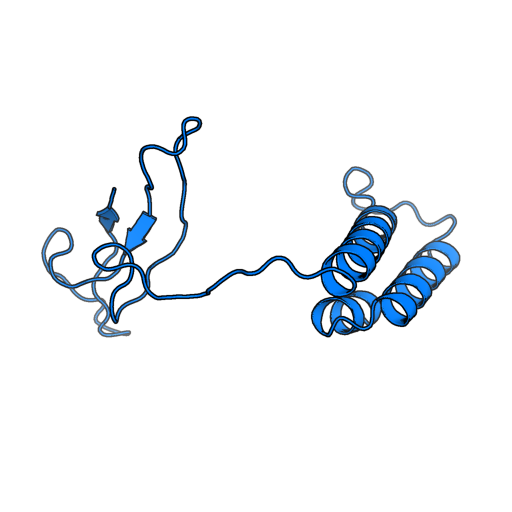.604 -1.509 13.799 1.00 97.00 87 PHE A CA 1
ATOM 656 C C . PHE A 1 87 ? -4.257 -0.351 14.552 1.00 97.00 87 PHE A C 1
ATOM 658 O O . PHE A 1 87 ? -4.655 -0.481 15.709 1.00 97.00 87 PHE A O 1
ATOM 665 N N . THR A 1 88 ? -4.379 0.793 13.891 1.00 97.06 88 THR A N 1
ATOM 666 C CA . THR A 1 88 ? -5.034 1.978 14.446 1.00 97.06 88 THR A CA 1
ATOM 667 C C . THR A 1 88 ? -6.484 2.023 13.995 1.00 97.06 88 THR A C 1
ATOM 669 O O . THR A 1 88 ? -6.771 1.811 12.815 1.00 97.06 88 THR A O 1
ATOM 672 N N . SER A 1 89 ? -7.401 2.341 14.908 1.00 96.25 89 SER A N 1
ATOM 673 C CA . SER A 1 89 ? -8.814 2.512 14.574 1.00 96.25 89 SER A CA 1
ATOM 674 C C . SER A 1 89 ? -9.433 3.734 15.235 1.00 96.25 89 SER A C 1
ATOM 676 O O . S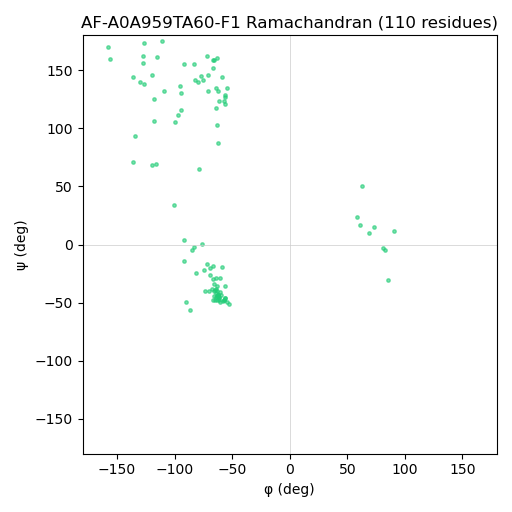ER A 1 89 ? -9.150 4.053 16.389 1.00 96.25 89 SER A O 1
ATOM 678 N N . ARG A 1 90 ? -10.344 4.377 14.500 1.00 95.81 90 ARG A N 1
ATOM 679 C CA . ARG A 1 90 ? -11.259 5.419 14.994 1.00 95.81 90 ARG A CA 1
ATOM 680 C C . ARG A 1 90 ? -12.662 4.864 15.268 1.00 95.81 90 ARG A C 1
ATOM 682 O O . ARG A 1 90 ? -13.663 5.538 15.013 1.00 95.81 90 ARG A O 1
ATOM 689 N N . ARG A 1 91 ? -12.763 3.610 15.714 1.00 94.25 91 ARG A N 1
ATOM 690 C CA . ARG A 1 91 ? -14.042 2.984 16.081 1.00 94.25 91 ARG A CA 1
ATOM 691 C C . ARG A 1 91 ? -14.612 3.548 17.380 1.00 94.25 91 ARG A C 1
ATOM 693 O O . ARG A 1 91 ? -13.916 4.168 18.177 1.00 94.25 91 ARG A O 1
ATOM 700 N N . ALA A 1 92 ? -15.903 3.326 17.605 1.00 91.19 92 ALA A N 1
ATOM 701 C CA . ALA A 1 92 ? -16.521 3.677 18.876 1.00 91.19 92 ALA A CA 1
ATOM 702 C C . ALA A 1 92 ? -15.833 2.951 20.046 1.00 91.19 92 ALA A C 1
ATOM 704 O O . ALA A 1 92 ? -15.450 1.788 19.928 1.00 91.19 92 ALA A O 1
ATOM 705 N N . GLY A 1 93 ? -15.722 3.636 21.185 1.00 87.50 93 GLY A N 1
ATOM 706 C CA . GLY A 1 93 ? -15.093 3.084 22.386 1.00 87.50 93 GLY A CA 1
ATOM 707 C C . GLY A 1 93 ? -13.593 3.346 22.501 1.00 87.50 93 GLY A C 1
ATOM 708 O O . GLY A 1 93 ? -12.970 2.761 23.381 1.00 87.50 93 GLY A O 1
ATOM 709 N N . THR A 1 94 ? -13.026 4.226 21.666 1.00 88.50 94 THR A N 1
ATOM 710 C CA . THR A 1 94 ? -11.643 4.680 21.847 1.00 88.50 94 THR A CA 1
ATOM 711 C C . THR A 1 94 ? -11.452 5.433 23.161 1.00 88.50 94 THR A C 1
ATOM 713 O O . THR A 1 94 ? -12.409 5.920 23.782 1.00 88.50 94 THR A O 1
ATOM 716 N N . THR A 1 95 ? -10.205 5.524 23.608 1.00 90.31 95 THR A N 1
ATOM 717 C CA . THR A 1 95 ? -9.822 6.005 24.928 1.00 90.31 95 THR A CA 1
ATOM 718 C C . THR A 1 95 ? -10.365 7.411 25.180 1.00 90.31 95 THR A C 1
ATOM 720 O O . THR A 1 95 ? -10.105 8.378 24.465 1.00 90.31 95 THR A O 1
ATOM 723 N N . GLY A 1 96 ? -11.173 7.531 26.235 1.00 87.44 96 GLY A N 1
ATOM 724 C CA . GLY A 1 96 ? -11.847 8.772 26.617 1.00 87.44 96 GLY A CA 1
ATOM 725 C C . GLY A 1 96 ? -13.145 9.070 25.859 1.00 87.44 96 GLY A C 1
ATOM 726 O O . GLY A 1 96 ? -13.814 10.043 26.204 1.00 87.44 96 GLY A O 1
ATOM 727 N N . GLY A 1 97 ? -13.521 8.267 24.857 1.00 86.50 97 GLY A N 1
ATOM 728 C CA . GLY A 1 97 ? -14.807 8.345 24.150 1.00 86.50 97 GLY A CA 1
ATOM 729 C C . GLY A 1 97 ? -15.059 9.675 23.438 1.00 86.50 97 GLY A C 1
ATOM 730 O O . GLY A 1 97 ? -16.202 10.019 23.129 1.00 86.50 97 GLY A O 1
ATOM 731 N N . LYS A 1 98 ? -14.004 10.466 23.221 1.00 91.38 98 LYS A N 1
ATOM 732 C CA . LYS A 1 98 ? -14.111 11.798 22.632 1.00 91.38 98 LYS A CA 1
ATOM 733 C C . LYS A 1 98 ? -14.174 11.694 21.112 1.00 91.38 98 LYS A C 1
ATOM 735 O O . LYS A 1 98 ? -13.671 10.754 20.502 1.00 91.38 98 LYS A O 1
ATOM 740 N N . ARG A 1 99 ? -14.765 12.719 20.505 1.00 93.81 99 ARG A N 1
ATOM 741 C CA . ARG A 1 99 ? -14.800 12.894 19.056 1.00 93.81 99 ARG A CA 1
ATOM 742 C C . ARG A 1 99 ? -14.120 14.195 18.673 1.00 93.81 99 ARG A C 1
ATOM 744 O O . ARG A 1 99 ? -14.202 15.189 19.403 1.00 93.81 99 ARG A O 1
ATOM 751 N N . ASN A 1 100 ? -13.466 14.189 17.522 1.00 92.88 100 ASN A N 1
ATOM 752 C CA . ASN A 1 100 ? -12.974 15.395 16.890 1.00 92.88 100 ASN A CA 1
ATOM 753 C C . ASN A 1 100 ? -14.173 16.307 16.579 1.00 92.88 100 ASN A C 1
ATOM 755 O O . ASN A 1 100 ? -15.112 15.900 15.902 1.00 92.88 100 ASN A O 1
ATOM 759 N N . LYS A 1 101 ? -14.160 17.545 17.080 1.00 94.56 101 LYS A N 1
ATOM 760 C CA . LYS A 1 101 ? -15.294 18.474 16.934 1.00 94.56 101 LYS A CA 1
ATOM 761 C C . LYS A 1 101 ? -15.514 18.960 15.498 1.00 94.56 101 LYS A C 1
ATOM 763 O O . LYS A 1 101 ? -16.599 19.441 15.198 1.00 94.56 101 LYS A O 1
ATOM 768 N N . VAL A 1 102 ? -14.494 18.867 14.647 1.00 96.06 102 VAL A N 1
ATOM 769 C CA . VAL A 1 102 ? -14.540 19.304 13.246 1.00 96.06 102 VAL A CA 1
ATOM 770 C C . VAL A 1 102 ? -14.996 18.161 12.349 1.00 96.06 102 VAL A C 1
ATOM 772 O O . VAL A 1 102 ? -15.910 18.341 11.553 1.00 96.06 102 VAL A O 1
ATOM 775 N N . THR A 1 103 ? -14.387 16.980 12.489 1.00 93.31 103 THR A N 1
ATOM 776 C CA . THR A 1 103 ? -14.676 15.837 11.605 1.00 93.31 103 THR A CA 1
ATOM 777 C C . THR A 1 103 ? -15.775 14.922 12.136 1.00 93.31 103 THR A C 1
ATOM 779 O O . THR A 1 103 ? -16.307 14.100 11.398 1.00 93.31 103 THR A O 1
ATOM 782 N N . ASN A 1 104 ? -16.141 15.069 13.413 1.00 92.00 104 ASN A N 1
ATOM 783 C CA . ASN A 1 104 ? -17.064 14.189 14.123 1.00 92.00 104 ASN A CA 1
ATOM 784 C C . ASN A 1 104 ? -16.600 12.717 14.141 1.00 92.00 104 ASN A C 1
ATOM 786 O O . ASN A 1 104 ? -17.401 11.806 14.308 1.00 92.00 104 ASN A O 1
ATOM 790 N N . GLU A 1 105 ? -15.312 12.438 13.987 1.00 93.38 105 GLU A N 1
ATOM 791 C CA . GLU A 1 105 ? -14.761 11.082 14.098 1.00 93.38 105 GLU A CA 1
ATOM 792 C C . GLU A 1 105 ? -14.301 10.811 15.532 1.00 93.38 105 GLU A C 1
ATOM 794 O O . GLU A 1 105 ? -13.995 11.752 16.266 1.00 93.38 105 GLU A O 1
ATOM 799 N N . TYR A 1 106 ? -14.253 9.547 15.957 1.00 95.31 106 TYR A N 1
ATOM 800 C CA . TYR A 1 106 ? -13.597 9.204 17.222 1.00 95.31 106 TYR A CA 1
ATOM 801 C C . TYR A 1 106 ? -12.089 9.460 17.122 1.00 95.31 106 TYR A C 1
ATOM 803 O O . TYR A 1 106 ? -11.516 9.397 16.033 1.00 95.31 106 TYR A O 1
ATOM 811 N N . PHE A 1 107 ? -11.452 9.754 18.256 1.00 95.25 107 PHE A N 1
ATOM 812 C CA . PHE A 1 107 ? -9.988 9.726 18.322 1.00 95.25 107 PHE A CA 1
ATOM 813 C C . PHE A 1 107 ? -9.466 8.303 18.154 1.00 95.25 107 PHE A C 1
ATOM 815 O O . PHE A 1 107 ? -10.209 7.345 18.346 1.00 95.25 107 PHE A O 1
ATOM 822 N N . GLU A 1 108 ? -8.205 8.192 17.771 1.00 95.06 108 GLU A N 1
ATOM 823 C CA . GLU A 1 108 ? -7.522 6.938 17.498 1.00 95.06 108 GLU A CA 1
ATOM 824 C C . GLU A 1 108 ? -7.139 6.166 18.760 1.00 95.06 108 GLU A C 1
ATOM 826 O O . GLU A 1 108 ? -6.606 6.752 19.698 1.00 95.06 108 GLU A O 1
ATOM 831 N N . ASP A 1 109 ? -7.279 4.842 18.693 1.00 96.56 109 ASP A N 1
ATOM 832 C CA . ASP A 1 109 ? -6.610 3.883 19.577 1.00 96.56 109 ASP A CA 1
ATOM 833 C C . ASP A 1 109 ? -5.874 2.818 18.751 1.00 96.56 109 ASP A C 1
ATOM 835 O O . ASP A 1 109 ? -6.162 2.616 17.566 1.00 96.56 109 ASP A O 1
ATOM 839 N N . ILE A 1 110 ? -4.939 2.117 19.399 1.00 95.69 110 ILE A N 1
ATOM 840 C CA . ILE A 1 110 ? -4.252 0.944 18.848 1.00 95.69 110 ILE A CA 1
ATOM 841 C C . ILE A 1 110 ? -4.980 -0.322 19.313 1.00 95.69 110 ILE A C 1
ATOM 843 O O . ILE A 1 110 ? -5.222 -0.504 20.506 1.00 95.69 110 ILE A O 1
ATOM 847 N N . TYR A 1 111 ? -5.284 -1.201 18.364 1.00 94.81 111 TYR A N 1
ATOM 848 C CA . TYR A 1 111 ? -5.923 -2.503 18.552 1.00 94.81 111 TYR A CA 1
ATOM 849 C C . TYR A 1 111 ? -4.960 -3.623 18.144 1.00 94.81 111 TYR A C 1
ATOM 851 O O . TYR A 1 111 ? -3.981 -3.357 17.444 1.00 94.81 111 TYR A O 1
ATOM 859 N N . ALA A 1 112 ? -5.234 -4.847 18.602 1.00 92.69 112 ALA A N 1
ATOM 860 C CA . ALA A 1 112 ? -4.482 -6.069 18.313 1.00 92.69 112 ALA A CA 1
ATOM 861 C C . ALA A 1 112 ? -5.434 -7.253 18.103 1.00 92.69 112 ALA A C 1
ATOM 863 O O . ALA A 1 112 ? -6.525 -7.220 18.725 1.00 92.69 112 ALA A O 1
#

Nearest PDB structures (foldseek):
  8dgj-assembly1_A  TM=2.561E-01  e=5.033E+00  Drosophila melanogaster

Foldseek 3Di:
DVLVVCVVVLVLVVSLVVLVVVVVVCVPPQDPPNVCPPSVVSNVVSVVSVVCVVPPDPDDDDDDPPQDDPWDKDDWDADPVNPDTKIKTQDQPPDPRDADPPPRTHDIDIDD

Secondary structure (DSSP, 8-state):
-HHHHHHHTT-HHHHHHHHHHHHHHTTTS--SSTT--HHHHHHHHHHHHHHHHHS---------BTTB-SS-EEEEEE-TTSS-EEEEE--TT-TT--B-TTT-PBPPEEE-

Solvent-accessible surface area (backbone atoms only — not comparable to full-atom values): 6780 Å² total; per-residue (Å²): 113,68,28,57,56,30,45,76,71,64,40,28,69,63,14,38,52,43,32,52,53,48,54,62,74,41,62,95,54,80,62,95,52,68,91,57,63,54,51,66,51,52,39,51,50,29,54,49,48,51,54,46,68,75,58,68,73,97,75,82,93,73,86,48,87,88,73,58,65,100,42,66,63,47,74,78,45,64,44,98,85,63,83,45,50,34,30,36,32,28,43,91,82,24,85,88,67,49,55,42,88,86,80,68,40,40,45,73,34,80,48,106

Sequence (112 aa):
LLGFALQLNGEWDAAITAFEEHKQRSLGIPDPEPMYNRADRYIAECRNGRSLSASPIPAEVALVPGINSAHADYGPLPTADGSTLYFTSRRAGTTGGKRNKVTNEYFEDIYA

Radius of gyration: 20.63 Å; Cα contacts (8 Å, |Δi|>4): 118; chains: 1; bounding box: 42×37×48 Å

Mean predicted aligned error: 6.68 Å

pLDDT: mean 90.95, std 9.12, range [56.72, 98.31]